Protein AF-A0A6P0KWS2-F1 (afdb_monomer_lite)

Radius of gyration: 16.64 Å; chains: 1; bounding box: 45×35×53 Å

Structure (mmCIF, N/CA/C/O backbone):
data_AF-A0A6P0KWS2-F1
#
_entry.id   AF-A0A6P0KWS2-F1
#
loop_
_atom_site.group_PDB
_atom_site.id
_atom_site.type_symbol
_atom_site.label_atom_id
_atom_site.label_alt_id
_atom_site.label_comp_id
_atom_site.label_asym_id
_atom_site.label_entity_id
_atom_site.label_seq_id
_atom_site.pdbx_PDB_ins_code
_atom_site.Cartn_x
_atom_site.Cartn_y
_atom_site.Cartn_z
_atom_site.occupancy
_atom_site.B_iso_or_equiv
_atom_site.auth_seq_id
_atom_site.auth_comp_id
_atom_site.auth_asym_id
_atom_site.auth_atom_id
_atom_site.pdbx_PDB_model_num
ATOM 1 N N . MET A 1 1 ? -9.318 22.043 -1.904 1.00 34.91 1 MET A N 1
ATOM 2 C CA . MET A 1 1 ? -9.159 20.589 -1.672 1.00 34.91 1 MET A CA 1
ATOM 3 C C . MET A 1 1 ? -9.591 19.873 -2.938 1.00 34.91 1 MET A C 1
ATOM 5 O O . MET A 1 1 ? -10.594 20.275 -3.508 1.00 34.91 1 MET A O 1
ATOM 9 N N . HIS A 1 2 ? -8.818 18.902 -3.428 1.00 30.36 2 HIS A N 1
ATOM 10 C CA . HIS A 1 2 ? -9.183 18.138 -4.626 1.00 30.36 2 HIS A CA 1
ATOM 11 C C . HIS A 1 2 ? -10.488 17.370 -4.354 1.00 30.36 2 HIS A C 1
ATOM 13 O O . HIS A 1 2 ? -10.554 16.644 -3.369 1.00 30.36 2 HIS A O 1
ATOM 19 N N . ASN A 1 3 ? -11.514 17.511 -5.197 1.00 35.69 3 ASN A N 1
ATOM 20 C CA . ASN A 1 3 ? -12.831 16.897 -4.958 1.00 35.69 3 ASN A CA 1
ATOM 21 C C . ASN A 1 3 ? -12.777 15.361 -4.807 1.00 35.69 3 ASN A C 1
ATOM 23 O O . ASN A 1 3 ? -13.544 14.807 -4.035 1.00 35.69 3 ASN A O 1
ATOM 27 N N . GLY A 1 4 ? -11.806 14.675 -5.425 1.00 39.69 4 GLY A N 1
ATOM 28 C CA . GLY A 1 4 ? -11.610 13.228 -5.232 1.00 39.69 4 GLY A CA 1
ATOM 29 C C . GLY A 1 4 ? -11.182 12.819 -3.811 1.00 39.69 4 GLY A C 1
ATOM 30 O O . GLY A 1 4 ? -11.443 11.696 -3.393 1.00 39.69 4 GLY A O 1
ATOM 31 N N . LEU A 1 5 ? -10.578 13.730 -3.033 1.00 40.62 5 LEU A N 1
ATOM 32 C CA . LEU A 1 5 ? -10.290 13.504 -1.610 1.00 40.62 5 LEU A CA 1
ATOM 33 C C . LEU A 1 5 ? -11.566 13.533 -0.755 1.00 40.62 5 LEU A C 1
ATOM 35 O O . LEU A 1 5 ? -11.596 12.868 0.272 1.00 40.62 5 LEU A O 1
ATOM 39 N N . GLN A 1 6 ? -12.621 14.253 -1.164 1.00 39.12 6 GLN A N 1
ATOM 40 C CA . GLN A 1 6 ? -13.900 14.260 -0.435 1.00 39.12 6 GLN A CA 1
ATOM 41 C C . GLN A 1 6 ? -14.610 12.905 -0.496 1.00 39.12 6 GLN A C 1
ATOM 43 O O . GLN A 1 6 ? -15.165 12.481 0.513 1.00 39.12 6 GLN A O 1
ATOM 48 N N . ASP A 1 7 ? -14.518 12.181 -1.611 1.00 45.09 7 ASP A N 1
ATOM 49 C CA . ASP A 1 7 ? -15.111 10.841 -1.718 1.00 45.09 7 ASP A CA 1
ATOM 50 C C . ASP A 1 7 ? -14.317 9.782 -0.939 1.00 45.09 7 ASP A C 1
ATOM 52 O O . ASP A 1 7 ? -14.891 8.850 -0.381 1.00 45.09 7 ASP A O 1
ATOM 56 N N . LEU A 1 8 ? -12.997 9.954 -0.810 1.00 49.47 8 LEU A N 1
ATOM 57 C CA . LEU A 1 8 ? -12.173 9.151 0.102 1.00 49.47 8 LEU A CA 1
ATOM 58 C C . LEU A 1 8 ? -12.482 9.451 1.575 1.00 49.47 8 LEU A C 1
ATOM 60 O O . LEU A 1 8 ? -12.365 8.567 2.416 1.00 49.47 8 LEU A O 1
ATOM 64 N N . LEU A 1 9 ? -12.928 10.666 1.904 1.00 46.84 9 LEU A N 1
ATOM 65 C CA . LEU A 1 9 ? -13.384 11.021 3.252 1.00 46.84 9 LEU A CA 1
ATOM 66 C C . LEU A 1 9 ? -14.742 10.378 3.613 1.00 46.84 9 LEU A C 1
ATOM 68 O O . LEU A 1 9 ? -15.078 10.310 4.795 1.00 46.84 9 LEU A O 1
ATOM 72 N N . LEU A 1 10 ? -15.483 9.819 2.642 1.00 50.25 10 LEU A N 1
ATOM 73 C CA . LEU A 1 10 ? -16.685 9.004 2.891 1.00 50.25 10 LEU A CA 1
ATOM 74 C C . LEU A 1 10 ? -16.363 7.592 3.403 1.00 50.25 10 LEU A C 1
ATOM 76 O O . LEU A 1 10 ? -17.272 6.837 3.729 1.00 50.25 10 LEU A O 1
ATOM 80 N N . ILE A 1 11 ? -15.092 7.210 3.535 1.00 52.12 11 ILE A N 1
ATOM 81 C CA . ILE A 1 11 ? -14.702 5.937 4.160 1.00 52.12 11 ILE A CA 1
ATOM 82 C C . ILE A 1 11 ? -15.228 5.795 5.589 1.00 52.12 11 ILE A C 1
ATOM 84 O O . ILE A 1 11 ? -15.646 4.700 5.953 1.00 52.12 11 ILE A O 1
ATOM 88 N N . ASN A 1 12 ? -15.315 6.892 6.349 1.00 46.56 12 ASN A N 1
ATOM 89 C CA . ASN A 1 12 ? -15.975 6.896 7.661 1.00 46.56 12 ASN A CA 1
ATOM 90 C C . ASN A 1 12 ? -17.475 6.546 7.569 1.00 46.56 12 ASN A C 1
ATOM 92 O O . ASN A 1 12 ? -18.056 6.028 8.515 1.00 46.56 12 ASN A O 1
ATOM 96 N N . PHE A 1 13 ? -18.108 6.811 6.422 1.00 47.06 13 PHE A N 1
ATOM 97 C CA . PHE A 1 13 ? -19.502 6.461 6.148 1.00 47.06 13 PHE A CA 1
ATOM 98 C C . PHE A 1 13 ? -19.656 4.966 5.814 1.00 47.06 13 PHE A C 1
ATOM 100 O O . PHE A 1 13 ? -20.622 4.330 6.226 1.00 47.06 13 PHE A O 1
ATOM 107 N N . TYR A 1 14 ? -18.680 4.377 5.112 1.00 50.16 14 TYR A N 1
ATOM 108 C CA . TYR A 1 14 ? -18.670 2.946 4.772 1.00 50.16 14 TYR A CA 1
ATOM 10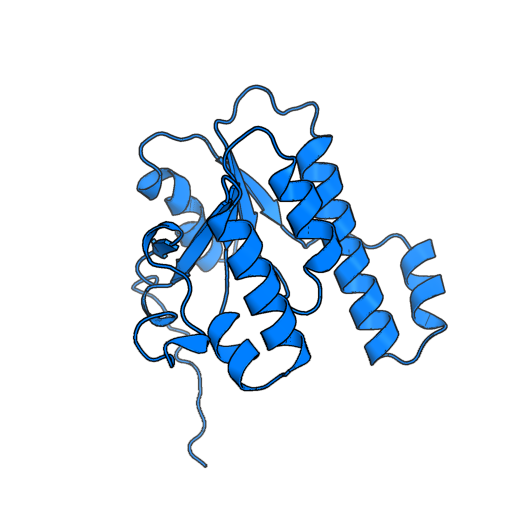9 C C . TYR A 1 14 ? -18.143 2.044 5.897 1.00 50.16 14 TYR A C 1
ATOM 111 O O . TYR A 1 14 ? -18.383 0.837 5.871 1.00 50.16 14 TYR A O 1
ATOM 119 N N . SER A 1 15 ? -17.426 2.601 6.875 1.00 51.88 15 SER A N 1
ATOM 120 C CA . SER A 1 15 ? -16.829 1.849 7.981 1.00 51.88 15 SER A CA 1
ATOM 121 C C . SER A 1 15 ? -17.786 1.568 9.144 1.00 51.88 15 SER A C 1
ATOM 123 O O . SER A 1 15 ? -17.364 0.900 10.079 1.00 51.88 15 SER A O 1
ATOM 125 N N . GLN A 1 16 ? -19.052 2.009 9.079 1.00 53.75 16 GLN A N 1
ATOM 126 C CA . GLN A 1 16 ? -20.063 1.799 10.130 1.00 53.75 16 GLN A CA 1
ATOM 127 C C . GLN A 1 16 ? -19.591 2.304 11.512 1.00 53.75 16 GLN A C 1
ATOM 129 O O . GLN A 1 16 ? -19.334 1.511 12.408 1.00 53.75 16 GLN A O 1
ATOM 134 N N . GLU A 1 17 ? -19.477 3.628 11.682 1.00 55.81 17 GLU A N 1
ATOM 135 C CA . GLU A 1 17 ? -19.144 4.303 12.961 1.00 55.81 17 GLU A CA 1
ATOM 136 C C . GLU A 1 17 ? -17.693 4.164 13.466 1.00 55.81 17 GLU A C 1
ATOM 138 O O . GLU A 1 17 ? -17.378 4.615 14.562 1.00 55.81 17 GLU A O 1
ATOM 143 N N . ILE A 1 18 ? -16.770 3.621 12.667 1.00 64.25 18 ILE A N 1
ATOM 144 C CA . ILE A 1 18 ? -15.343 3.563 13.025 1.00 64.25 18 ILE A CA 1
ATOM 145 C C . ILE A 1 18 ? -14.700 4.920 12.731 1.00 64.25 18 ILE A C 1
ATOM 147 O O . ILE A 1 18 ? -14.617 5.328 11.568 1.00 64.25 18 ILE A O 1
ATOM 151 N N . LYS A 1 19 ? -14.187 5.600 13.762 1.00 71.06 19 LYS A N 1
ATOM 152 C CA . LYS A 1 19 ? -13.439 6.850 13.596 1.00 71.06 19 LYS A CA 1
ATOM 153 C C . LYS A 1 19 ? -12.044 6.551 13.057 1.00 71.06 19 LYS A C 1
ATOM 155 O O . LYS A 1 19 ? -11.219 5.962 13.754 1.00 71.06 19 LYS A O 1
ATOM 160 N N . LEU A 1 20 ? -11.768 6.941 11.815 1.00 73.56 20 LEU A N 1
ATOM 161 C CA . LEU A 1 20 ? -10.485 6.651 11.176 1.00 73.56 20 LEU A CA 1
ATOM 162 C C . LEU A 1 20 ? -9.528 7.836 11.238 1.00 73.56 20 LEU A C 1
ATOM 164 O O . LEU A 1 20 ? -9.914 8.966 10.939 1.00 73.56 20 LEU A O 1
ATOM 168 N N . ASP A 1 21 ? -8.267 7.559 11.570 1.00 75.50 21 ASP A N 1
ATOM 169 C CA . ASP A 1 21 ? -7.180 8.508 11.329 1.00 75.50 21 ASP A CA 1
ATOM 170 C C . ASP A 1 21 ? -6.600 8.322 9.923 1.00 75.50 21 ASP A C 1
ATOM 172 O O . ASP A 1 21 ? -6.589 7.213 9.386 1.00 75.50 21 ASP A O 1
ATOM 176 N N . PHE A 1 22 ? -6.097 9.400 9.329 1.00 76.25 22 PHE A N 1
ATOM 177 C CA . PHE A 1 22 ? -5.626 9.426 7.951 1.00 76.25 22 PHE A CA 1
ATOM 178 C C . PHE A 1 22 ? -4.109 9.623 7.874 1.00 76.25 22 PHE A C 1
ATOM 180 O O . PHE A 1 22 ? -3.557 10.608 8.364 1.00 76.25 22 PHE A O 1
ATOM 187 N N . LEU A 1 23 ? -3.426 8.718 7.173 1.00 75.56 23 LEU A N 1
ATOM 188 C CA . LEU A 1 23 ? -2.022 8.869 6.804 1.00 75.56 23 LEU A CA 1
ATOM 189 C C . LEU A 1 23 ? -1.840 8.800 5.291 1.00 75.56 23 LEU A C 1
ATOM 191 O O . LEU A 1 23 ? -2.386 7.931 4.621 1.00 75.56 23 LEU A O 1
ATOM 195 N N . SER A 1 24 ? -0.998 9.689 4.771 1.00 77.88 24 SER A N 1
ATOM 196 C CA . SER A 1 24 ? -0.564 9.703 3.375 1.00 77.88 24 SER A CA 1
ATOM 197 C C . SER A 1 24 ? 0.960 9.642 3.292 1.00 77.88 24 SER A C 1
ATOM 199 O O . SER A 1 24 ? 1.674 10.074 4.206 1.00 77.88 24 SER A O 1
ATOM 201 N N . ILE A 1 25 ? 1.456 9.127 2.166 1.00 73.69 25 ILE A N 1
ATOM 202 C CA . ILE A 1 25 ? 2.878 9.083 1.819 1.00 73.69 25 ILE A CA 1
ATOM 203 C C . ILE A 1 25 ? 3.474 10.474 1.526 1.00 73.69 25 ILE A C 1
ATOM 205 O O . ILE A 1 25 ? 4.695 10.613 1.406 1.00 73.69 25 ILE A O 1
ATOM 209 N N . GLU A 1 26 ? 2.646 11.514 1.405 1.00 70.94 26 GLU A N 1
ATOM 210 C CA . GLU A 1 26 ? 3.064 12.896 1.143 1.00 70.94 26 GLU A CA 1
ATOM 211 C C . GLU A 1 26 ? 3.754 13.535 2.358 1.00 70.94 26 GLU A C 1
ATOM 213 O O . GLU A 1 26 ? 3.248 14.437 3.019 1.00 70.94 26 GLU A O 1
ATOM 218 N N . ILE A 1 27 ? 4.954 13.047 2.659 1.00 71.75 27 ILE A N 1
ATOM 219 C CA . ILE A 1 27 ? 5.829 13.581 3.694 1.00 71.75 27 ILE A CA 1
ATOM 220 C C . ILE A 1 27 ? 7.039 14.228 3.006 1.00 71.75 27 ILE 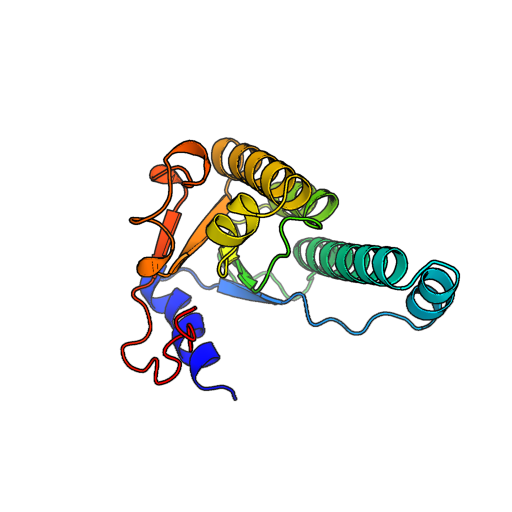A C 1
ATOM 222 O O . ILE A 1 27 ? 7.636 13.624 2.093 1.00 71.75 27 ILE A O 1
ATOM 226 N N . PRO A 1 28 ? 7.429 15.448 3.422 1.00 78.56 28 PRO A N 1
ATOM 227 C CA . PRO A 1 28 ? 8.677 16.055 2.992 1.00 78.56 28 PRO A CA 1
ATOM 228 C C . PRO A 1 28 ? 9.848 15.117 3.284 1.00 78.56 28 PRO A C 1
ATOM 230 O O . PRO A 1 28 ? 10.002 14.606 4.390 1.00 78.56 28 PRO A O 1
ATOM 233 N N . ILE A 1 29 ? 10.685 14.878 2.277 1.00 83.81 29 ILE A N 1
ATOM 234 C CA . ILE A 1 29 ? 11.899 14.083 2.463 1.00 83.81 29 ILE A CA 1
ATOM 235 C C . ILE A 1 29 ? 12.972 15.010 3.051 1.00 83.81 29 ILE A C 1
ATOM 2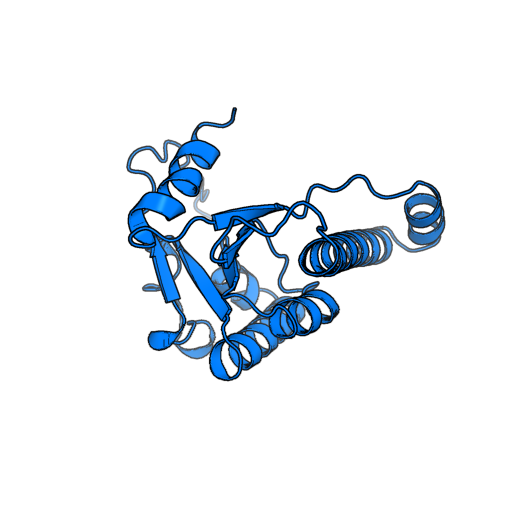37 O O . ILE A 1 29 ? 13.210 16.063 2.451 1.00 83.81 29 ILE A O 1
ATOM 241 N N . PRO A 1 30 ? 13.634 14.635 4.160 1.00 87.81 30 PRO A N 1
ATOM 242 C CA . PRO A 1 30 ? 14.767 15.379 4.700 1.00 87.81 30 PRO A CA 1
ATOM 243 C C . PRO A 1 30 ? 15.869 15.589 3.658 1.00 87.81 30 PRO A C 1
ATOM 245 O O . PRO A 1 30 ? 16.142 14.703 2.842 1.00 87.81 30 PRO A O 1
ATOM 248 N N . ASP A 1 31 ? 16.547 16.734 3.704 1.00 91.25 31 ASP A N 1
ATOM 249 C CA . ASP A 1 31 ? 17.578 17.059 2.713 1.00 91.25 31 ASP A CA 1
ATOM 250 C C . ASP A 1 31 ? 18.773 16.103 2.770 1.00 91.25 31 ASP A C 1
ATOM 252 O O . ASP A 1 31 ? 19.332 15.768 1.730 1.00 91.25 31 ASP A O 1
ATOM 256 N N . SER A 1 32 ? 19.091 15.547 3.943 1.00 91.38 32 SER A N 1
ATOM 257 C CA . SER A 1 32 ? 20.086 14.474 4.079 1.00 91.38 32 SER A CA 1
ATOM 258 C C . SER A 1 32 ? 19.748 13.249 3.218 1.00 91.38 32 SER A C 1
ATOM 260 O O . SER A 1 32 ? 20.610 12.738 2.502 1.00 91.38 32 SER A O 1
ATOM 262 N N . ILE A 1 33 ? 18.482 12.817 3.208 1.00 90.44 33 ILE A N 1
ATOM 263 C CA . ILE A 1 33 ? 18.010 11.697 2.382 1.00 90.44 33 ILE A CA 1
ATOM 264 C C . ILE A 1 33 ? 18.001 12.090 0.901 1.00 90.44 33 ILE A C 1
ATOM 266 O O . ILE A 1 33 ? 18.382 11.286 0.047 1.00 90.44 33 ILE A O 1
ATOM 270 N N . LYS A 1 34 ? 17.610 13.323 0.554 1.00 90.56 34 LYS A N 1
ATOM 271 C CA . LYS A 1 34 ? 17.691 13.795 -0.841 1.00 90.56 34 LYS A CA 1
ATOM 272 C C . LYS A 1 34 ? 19.133 13.774 -1.348 1.00 90.56 34 LYS A C 1
ATOM 274 O O . LYS A 1 34 ? 19.381 13.209 -2.409 1.00 90.56 34 LYS A O 1
ATOM 279 N N . ASN A 1 35 ? 20.067 14.313 -0.568 1.00 93.44 35 ASN A N 1
ATOM 280 C CA . ASN A 1 35 ? 21.485 14.372 -0.909 1.00 93.44 35 ASN A CA 1
ATOM 281 C C . ASN A 1 35 ? 22.068 12.968 -1.078 1.00 93.44 35 ASN A C 1
ATOM 283 O O . ASN A 1 35 ? 22.678 12.689 -2.105 1.00 93.44 35 ASN A O 1
ATOM 287 N N . PHE A 1 36 ? 21.788 12.059 -0.141 1.00 93.00 36 PHE A N 1
ATOM 288 C CA . PHE A 1 36 ? 22.202 10.660 -0.245 1.00 93.00 36 PHE A CA 1
ATOM 289 C C . PHE A 1 36 ? 21.630 9.972 -1.492 1.00 93.00 36 PHE A C 1
ATOM 291 O O . PHE A 1 36 ? 22.353 9.337 -2.252 1.00 93.00 36 PHE A O 1
ATOM 298 N N . THR A 1 37 ? 20.327 10.116 -1.748 1.00 92.38 37 THR A N 1
ATOM 299 C CA . THR A 1 37 ? 19.675 9.447 -2.888 1.00 92.38 37 THR A CA 1
ATOM 300 C C . THR A 1 37 ? 20.098 10.002 -4.247 1.00 92.38 37 THR A C 1
ATOM 302 O O . THR A 1 37 ? 19.999 9.286 -5.242 1.00 92.38 37 THR A O 1
ATOM 305 N N . ASN A 1 38 ? 20.598 11.238 -4.301 1.00 92.88 38 ASN A N 1
ATOM 306 C CA . ASN A 1 38 ? 21.165 11.839 -5.508 1.00 92.88 38 ASN A CA 1
ATOM 307 C C . ASN A 1 38 ? 22.559 11.294 -5.866 1.00 92.88 38 ASN A C 1
ATOM 309 O O . ASN A 1 38 ? 23.008 11.515 -6.986 1.00 92.88 38 ASN A O 1
ATOM 313 N N . LEU A 1 39 ? 23.214 10.544 -4.969 1.00 95.19 39 LEU A N 1
ATOM 314 C CA . LEU A 1 39 ? 24.466 9.833 -5.270 1.00 95.19 39 LEU A CA 1
ATOM 315 C C . LEU A 1 39 ? 24.256 8.625 -6.201 1.00 95.19 39 LEU A C 1
ATOM 317 O O . LEU A 1 39 ? 25.218 8.056 -6.708 1.00 95.19 39 LEU A O 1
ATOM 321 N N . PHE A 1 40 ? 23.003 8.222 -6.424 1.00 93.50 40 PHE A N 1
ATOM 322 C CA . PHE A 1 40 ? 22.634 7.068 -7.237 1.00 93.50 40 PHE A CA 1
ATOM 323 C C . PHE A 1 40 ? 21.948 7.496 -8.543 1.00 93.50 40 PHE A C 1
ATOM 325 O O . PHE A 1 40 ? 21.356 8.577 -8.612 1.00 93.50 40 PHE A O 1
ATOM 332 N N . PRO A 1 41 ? 21.915 6.622 -9.570 1.00 95.25 41 PRO A N 1
ATOM 333 C CA . PRO A 1 41 ? 21.094 6.836 -10.757 1.00 95.25 41 PRO A CA 1
ATOM 334 C C . PRO A 1 41 ? 19.644 7.181 -10.403 1.00 95.25 41 PRO A C 1
ATOM 336 O O . PRO A 1 41 ? 19.061 6.582 -9.497 1.00 95.25 41 PRO A O 1
ATOM 339 N N . TYR A 1 42 ? 19.029 8.088 -11.171 1.00 88.50 42 TYR A N 1
ATOM 340 C CA . TYR A 1 42 ? 17.710 8.662 -10.867 1.00 88.50 42 TYR A CA 1
ATOM 341 C C . TYR A 1 42 ? 16.650 7.628 -10.456 1.00 88.50 42 TYR A C 1
ATOM 343 O O . TYR A 1 42 ? 15.930 7.835 -9.483 1.00 88.50 42 TYR A O 1
ATOM 351 N N . ARG A 1 43 ? 16.561 6.496 -11.171 1.00 87.81 43 ARG A N 1
ATOM 352 C CA . ARG A 1 43 ? 15.578 5.436 -10.883 1.00 87.81 43 ARG A CA 1
ATOM 353 C C . ARG A 1 43 ? 15.780 4.814 -9.499 1.00 87.81 43 ARG A C 1
ATOM 355 O O . ARG A 1 43 ? 14.802 4.584 -8.793 1.00 87.81 43 ARG A O 1
ATOM 362 N N . ILE A 1 44 ? 17.033 4.576 -9.117 1.00 88.12 44 ILE A N 1
ATOM 363 C CA . ILE A 1 44 ? 17.408 4.017 -7.814 1.00 88.12 44 ILE A CA 1
ATOM 364 C C . ILE A 1 44 ? 17.156 5.062 -6.728 1.00 88.12 44 ILE A C 1
ATOM 366 O O . ILE A 1 44 ? 16.466 4.774 -5.753 1.00 88.12 44 ILE A O 1
ATOM 370 N N . GLY A 1 45 ? 17.608 6.302 -6.938 1.00 91.38 45 GLY A N 1
ATOM 371 C CA . GLY A 1 45 ? 17.361 7.403 -6.007 1.00 91.38 45 GLY A CA 1
ATOM 372 C C . GLY A 1 45 ? 15.867 7.648 -5.766 1.00 91.38 45 GLY A C 1
ATOM 373 O O . GLY A 1 45 ? 15.434 7.816 -4.629 1.00 91.38 45 GLY A O 1
ATOM 374 N N . LEU A 1 46 ? 15.043 7.594 -6.817 1.00 89.56 46 LEU A N 1
ATOM 375 C CA . LEU A 1 46 ? 13.587 7.700 -6.710 1.00 89.56 46 LEU A CA 1
ATOM 376 C C . LEU A 1 46 ? 12.973 6.537 -5.918 1.00 89.56 46 LEU A C 1
ATOM 378 O O . LEU A 1 46 ? 12.071 6.770 -5.115 1.00 89.56 46 LEU A O 1
ATOM 382 N N . HIS A 1 47 ? 13.446 5.307 -6.132 1.00 88.88 47 HIS A N 1
ATOM 383 C CA . HIS A 1 47 ? 12.990 4.139 -5.380 1.00 88.88 47 HIS A CA 1
ATOM 384 C C . HIS A 1 47 ? 13.293 4.293 -3.888 1.00 88.88 47 HIS A C 1
ATOM 386 O O . HIS A 1 47 ? 12.392 4.169 -3.066 1.00 88.88 47 HIS A O 1
ATOM 392 N N . LEU A 1 48 ? 14.531 4.654 -3.542 1.00 89.38 48 LEU A N 1
ATOM 393 C CA . LEU A 1 48 ? 14.948 4.887 -2.159 1.00 89.38 48 LEU A CA 1
ATOM 394 C C . LEU A 1 48 ? 14.130 6.000 -1.498 1.00 89.38 48 LEU A C 1
ATOM 396 O O . LEU A 1 48 ? 13.641 5.828 -0.390 1.00 89.38 48 LEU A O 1
ATOM 400 N N . ARG A 1 49 ? 13.890 7.111 -2.203 1.00 89.88 49 ARG A N 1
ATOM 401 C CA . ARG A 1 49 ? 13.033 8.198 -1.707 1.00 89.88 49 ARG A CA 1
ATOM 402 C C . ARG A 1 49 ? 11.604 7.741 -1.405 1.00 89.88 49 ARG A C 1
ATOM 404 O O . ARG A 1 49 ? 11.022 8.183 -0.416 1.00 89.88 49 ARG A O 1
ATOM 411 N N . ARG A 1 50 ? 11.031 6.871 -2.243 1.00 88.88 50 ARG A N 1
ATOM 412 C CA . ARG A 1 50 ? 9.690 6.298 -2.028 1.00 88.88 50 ARG A CA 1
ATOM 413 C C . ARG A 1 50 ? 9.665 5.342 -0.836 1.00 88.88 50 ARG A C 1
ATOM 415 O O . ARG A 1 50 ? 8.764 5.467 -0.013 1.00 88.88 50 ARG A O 1
ATOM 422 N N . GLU A 1 51 ? 10.668 4.474 -0.696 1.00 88.69 51 GLU A N 1
ATOM 423 C CA . GLU A 1 51 ? 10.848 3.640 0.506 1.00 88.69 51 GLU A CA 1
ATOM 424 C C . GLU A 1 51 ? 10.940 4.483 1.773 1.00 88.69 51 GLU A C 1
ATOM 426 O O . GLU A 1 51 ? 10.251 4.209 2.749 1.00 88.69 51 GLU A O 1
ATOM 431 N N . SER A 1 52 ? 11.757 5.541 1.766 1.00 88.69 52 SER A N 1
ATOM 432 C CA . SER A 1 52 ? 11.928 6.401 2.938 1.00 88.69 52 SER A CA 1
ATOM 433 C C . SER A 1 52 ? 10.616 7.055 3.366 1.00 88.69 52 SER A C 1
ATOM 435 O O . SER A 1 52 ? 10.344 7.145 4.560 1.00 88.69 52 SER A O 1
ATOM 437 N N . ARG A 1 53 ? 9.774 7.479 2.414 1.00 89.00 53 ARG A N 1
ATOM 438 C CA . ARG A 1 53 ? 8.447 8.022 2.736 1.00 89.00 53 ARG A CA 1
ATOM 439 C C . ARG A 1 53 ? 7.513 6.964 3.312 1.00 89.00 53 ARG A C 1
ATOM 441 O O . ARG A 1 53 ? 6.835 7.236 4.295 1.00 89.00 53 ARG A O 1
ATOM 448 N N . HIS A 1 54 ? 7.500 5.762 2.741 1.00 89.31 54 HIS A N 1
ATOM 449 C CA . HIS A 1 54 ? 6.738 4.644 3.292 1.00 89.31 54 HIS A CA 1
ATOM 450 C C . HIS A 1 54 ? 7.201 4.267 4.702 1.00 89.31 54 HIS A C 1
ATOM 452 O O . HIS A 1 54 ? 6.368 4.041 5.574 1.00 89.31 54 HIS A O 1
ATOM 458 N N . LEU A 1 55 ? 8.511 4.249 4.951 1.00 88.56 55 LEU A N 1
ATOM 459 C CA . LEU A 1 55 ? 9.065 4.013 6.279 1.00 88.56 55 LEU A CA 1
ATOM 460 C C . LEU A 1 55 ? 8.616 5.100 7.260 1.00 88.56 55 LEU A C 1
ATOM 462 O O . LEU A 1 55 ? 8.113 4.782 8.331 1.00 88.56 55 LEU A O 1
ATOM 466 N N . ALA A 1 56 ? 8.743 6.375 6.883 1.00 87.06 56 ALA A N 1
ATOM 467 C CA . ALA A 1 56 ? 8.302 7.494 7.712 1.00 87.06 56 ALA A CA 1
ATOM 468 C C . ALA A 1 56 ? 6.797 7.421 8.017 1.00 87.06 56 ALA A C 1
ATOM 470 O O . ALA A 1 56 ? 6.384 7.641 9.153 1.00 87.06 56 ALA A O 1
ATOM 471 N N . MET A 1 57 ? 5.980 7.058 7.027 1.00 86.62 57 MET A N 1
ATOM 472 C CA . MET A 1 57 ? 4.549 6.818 7.205 1.00 86.62 57 MET A CA 1
ATOM 473 C C . MET A 1 57 ? 4.282 5.658 8.173 1.00 86.62 57 MET A C 1
ATOM 475 O O . MET A 1 57 ? 3.458 5.797 9.073 1.00 86.62 57 MET A O 1
ATOM 479 N N . GLY A 1 58 ? 5.005 4.543 8.042 1.00 86.31 58 GLY A N 1
ATOM 480 C CA . GLY A 1 58 ? 4.913 3.407 8.959 1.00 86.31 58 GLY A CA 1
ATOM 481 C C . GLY A 1 58 ? 5.327 3.765 10.388 1.00 86.31 58 GLY A C 1
ATOM 482 O O . GLY A 1 58 ? 4.628 3.410 11.328 1.00 86.31 58 GLY A O 1
ATOM 483 N N . ILE A 1 59 ? 6.397 4.538 10.579 1.00 86.44 59 ILE A N 1
ATOM 484 C CA . ILE A 1 59 ? 6.814 5.007 11.910 1.00 86.44 59 ILE A CA 1
ATOM 485 C C . ILE A 1 59 ? 5.742 5.920 12.508 1.00 86.44 59 ILE A C 1
ATOM 487 O O . ILE A 1 59 ? 5.301 5.680 13.626 1.00 86.44 59 ILE A O 1
ATOM 491 N N . ARG A 1 60 ? 5.237 6.897 11.743 1.00 82.19 60 ARG A N 1
ATOM 492 C CA . ARG A 1 60 ? 4.127 7.762 12.181 1.00 82.19 60 ARG A CA 1
ATOM 493 C C . ARG A 1 60 ? 2.859 6.978 12.501 1.00 82.19 60 ARG A C 1
ATOM 495 O O . ARG A 1 60 ? 2.088 7.401 13.356 1.00 82.19 60 ARG A O 1
ATOM 502 N N . SER A 1 61 ? 2.631 5.842 11.838 1.00 80.19 61 SER A N 1
ATOM 503 C CA . SER A 1 61 ? 1.529 4.948 12.196 1.00 80.19 61 SER A CA 1
ATOM 504 C C . SER A 1 61 ? 1.655 4.442 13.640 1.00 80.19 61 SER A C 1
ATOM 506 O O . SER A 1 61 ? 0.644 4.305 14.312 1.00 80.19 61 SER A O 1
ATOM 508 N N . LEU A 1 62 ? 2.879 4.258 14.142 1.00 81.19 62 LEU A N 1
ATOM 509 C CA . LEU A 1 62 ? 3.167 3.716 15.471 1.00 81.19 62 LEU A CA 1
ATOM 510 C C . LEU A 1 62 ? 3.378 4.786 16.554 1.00 81.19 62 LEU A C 1
ATOM 512 O O . LEU A 1 62 ? 3.079 4.524 17.714 1.00 81.19 62 LEU A O 1
ATOM 516 N N . THR A 1 63 ? 3.920 5.956 16.201 1.00 75.00 63 THR A N 1
ATOM 517 C CA . THR A 1 63 ? 4.412 6.970 17.161 1.00 75.00 63 THR A CA 1
ATOM 518 C C . THR A 1 63 ? 3.500 8.173 17.338 1.00 75.00 63 THR A C 1
ATOM 520 O O . THR A 1 63 ? 3.872 9.138 17.994 1.00 75.00 63 THR A O 1
ATOM 523 N N . SER A 1 64 ? 2.344 8.197 16.696 1.00 60.75 64 SER A N 1
ATOM 524 C CA . SER A 1 64 ? 1.373 9.260 16.915 1.00 60.75 64 SER A CA 1
ATOM 525 C C . SER A 1 64 ? 0.903 9.230 18.375 1.00 60.75 64 SER A C 1
ATOM 527 O O . SER A 1 64 ? 0.107 8.377 18.768 1.00 60.75 64 SER A O 1
ATOM 529 N N . GLU A 1 65 ? 1.420 10.129 19.194 1.00 49.78 65 GLU A N 1
ATOM 530 C CA . GLU A 1 65 ? 1.026 10.260 20.598 1.00 49.78 65 GLU A CA 1
ATOM 531 C C . GLU A 1 65 ? -0.315 11.007 20.744 1.00 49.78 65 GLU A C 1
ATOM 533 O O . GLU A 1 65 ? -1.005 10.847 21.744 1.00 49.78 65 GLU A O 1
ATOM 538 N N . GLU A 1 66 ? -0.782 11.704 19.699 1.00 51.22 66 GLU A N 1
ATOM 539 C CA . GLU A 1 66 ? -2.078 12.418 19.640 1.00 51.22 66 GLU A CA 1
ATOM 540 C C . GLU A 1 66 ? -3.310 11.490 19.517 1.00 51.22 66 GLU A C 1
ATOM 542 O O . GLU A 1 66 ? -4.426 11.914 19.229 1.00 51.22 66 GLU A O 1
ATOM 547 N N . ARG A 1 67 ? -3.118 10.183 19.686 1.00 52.84 67 ARG A N 1
ATOM 548 C CA . ARG A 1 67 ? -3.863 9.160 18.948 1.00 52.84 67 ARG A CA 1
ATOM 549 C C . ARG A 1 67 ? -4.569 8.159 19.883 1.00 52.84 67 ARG A C 1
ATOM 551 O O . ARG A 1 67 ? -4.552 6.939 19.704 1.00 52.84 67 ARG A O 1
ATOM 558 N N . GLN A 1 68 ? -5.243 8.683 20.905 1.00 56.69 68 GLN A N 1
ATOM 559 C CA . GLN A 1 68 ? -6.135 7.867 21.742 1.00 56.69 68 GLN A CA 1
ATOM 560 C C . GLN A 1 68 ? -7.557 7.738 21.172 1.00 56.69 68 GLN A C 1
ATOM 562 O O . GLN A 1 68 ? -8.205 6.731 21.424 1.00 56.69 68 GLN A O 1
ATOM 567 N N . ASP A 1 69 ? -8.001 8.667 20.324 1.00 68.62 69 ASP A N 1
ATOM 568 C CA . ASP A 1 69 ? -9.425 8.853 20.001 1.00 68.62 69 ASP A CA 1
ATOM 569 C C . ASP A 1 69 ? -9.807 8.442 18.561 1.00 68.62 69 ASP A C 1
ATOM 571 O O . ASP A 1 69 ? -10.529 9.144 17.864 1.00 68.62 69 ASP A O 1
ATOM 575 N N . TYR A 1 70 ? -9.261 7.338 18.054 1.00 74.12 70 TYR A N 1
ATOM 576 C CA . TYR A 1 70 ? -9.629 6.792 16.738 1.00 74.12 70 TYR A CA 1
ATOM 577 C C . TYR A 1 70 ? -9.636 5.264 16.790 1.00 74.12 70 TYR A C 1
ATOM 579 O O . TYR A 1 70 ? -8.815 4.661 17.481 1.00 74.12 70 TYR A O 1
ATOM 587 N N . ASP A 1 71 ? -10.519 4.625 16.042 1.00 75.50 71 ASP A N 1
ATOM 588 C CA . ASP A 1 71 ? -10.754 3.181 16.089 1.00 75.50 71 ASP A CA 1
ATOM 589 C C . ASP A 1 71 ? -9.892 2.414 15.082 1.00 75.50 71 ASP A C 1
ATOM 591 O O . ASP A 1 71 ? -9.622 1.227 15.263 1.00 75.50 71 ASP A O 1
ATOM 595 N N . GLY A 1 72 ? -9.365 3.092 14.058 1.00 77.88 72 GLY A N 1
ATOM 596 C CA . GLY A 1 72 ? -8.348 2.509 13.191 1.00 77.88 72 GLY A CA 1
ATOM 597 C C . GLY A 1 72 ? -7.787 3.436 12.118 1.00 77.88 72 GLY A C 1
ATOM 598 O O . GLY A 1 72 ? -8.074 4.626 12.069 1.00 77.88 72 GLY A O 1
ATOM 599 N N . LEU A 1 73 ? -6.886 2.907 11.301 1.00 83.19 73 LEU A N 1
ATOM 600 C CA . LEU A 1 73 ? -6.005 3.720 10.471 1.00 83.19 73 LEU A CA 1
ATOM 601 C C . LEU A 1 73 ? -6.333 3.562 8.992 1.00 83.19 73 LEU A C 1
ATOM 603 O O . LEU A 1 73 ? -6.318 2.451 8.473 1.00 83.19 73 LEU A O 1
ATOM 607 N N . PHE A 1 74 ? -6.538 4.667 8.290 1.00 83.31 74 PHE A N 1
ATOM 608 C CA . PHE A 1 74 ? -6.629 4.692 6.841 1.00 83.31 74 PHE A CA 1
ATOM 609 C C . PHE A 1 74 ? -5.327 5.205 6.225 1.00 83.31 74 PHE A C 1
ATOM 611 O O . PHE A 1 74 ? -4.813 6.262 6.590 1.00 83.31 74 PHE A O 1
ATOM 618 N N . ILE A 1 75 ? -4.798 4.449 5.269 1.00 84.31 75 ILE A N 1
ATOM 619 C CA . ILE A 1 75 ? -3.566 4.762 4.556 1.00 84.31 75 ILE A CA 1
ATOM 620 C C . ILE A 1 75 ? -3.888 5.023 3.106 1.00 84.31 75 ILE A C 1
ATOM 622 O O . ILE A 1 75 ? -4.366 4.144 2.387 1.00 84.31 75 ILE A O 1
ATOM 626 N N . PHE A 1 76 ? -3.566 6.233 2.681 1.00 77.88 76 PHE A N 1
ATOM 627 C CA . PHE A 1 76 ? -3.732 6.672 1.320 1.00 77.88 76 PHE A CA 1
ATOM 628 C C . PHE A 1 76 ? -2.419 6.570 0.551 1.00 77.88 76 PHE A C 1
ATOM 630 O O . PHE A 1 76 ? -1.374 7.001 1.033 1.00 77.88 76 PHE A O 1
ATOM 637 N N . GLU A 1 77 ? -2.519 6.008 -0.654 1.00 74.19 77 GLU A N 1
ATOM 638 C CA . GLU A 1 77 ? -1.429 5.809 -1.608 1.00 74.19 77 GLU A CA 1
ATOM 639 C C . GLU A 1 77 ? -0.263 4.950 -1.107 1.00 74.19 77 GLU A C 1
ATOM 641 O O . GLU A 1 77 ? 0.617 5.382 -0.363 1.00 74.19 77 GLU A O 1
ATOM 646 N N . ILE A 1 78 ? -0.191 3.725 -1.634 1.00 84.88 78 ILE A N 1
ATOM 647 C CA . ILE A 1 78 ? 0.991 2.877 -1.493 1.00 84.88 78 ILE A CA 1
ATOM 648 C C . ILE A 1 78 ? 1.535 2.435 -2.846 1.00 84.88 78 ILE A C 1
ATOM 650 O O . ILE A 1 78 ? 0.808 1.987 -3.733 1.00 84.88 78 ILE A O 1
ATOM 654 N N . TYR A 1 79 ? 2.853 2.488 -2.990 1.00 87.19 79 TYR A N 1
ATOM 655 C CA . TYR A 1 79 ? 3.544 1.965 -4.164 1.00 87.19 79 TYR A CA 1
ATOM 656 C C . TYR A 1 79 ? 3.949 0.512 -3.938 1.00 87.19 79 TYR A C 1
ATOM 658 O O . TYR A 1 79 ? 4.863 0.279 -3.159 1.00 87.19 79 TYR A O 1
ATOM 666 N N . LEU A 1 80 ? 3.345 -0.456 -4.643 1.00 88.12 80 LEU A N 1
ATOM 667 C CA . LEU A 1 80 ? 3.625 -1.894 -4.449 1.00 88.12 80 LEU A CA 1
ATOM 668 C C . LEU A 1 80 ? 5.111 -2.248 -4.457 1.00 88.12 80 LEU A C 1
ATOM 670 O O . LEU A 1 80 ? 5.562 -3.028 -3.627 1.00 88.12 80 LEU A O 1
ATOM 674 N N . GLN A 1 81 ? 5.875 -1.655 -5.373 1.00 88.06 81 GLN A N 1
ATOM 675 C CA . GLN A 1 81 ? 7.312 -1.895 -5.451 1.00 88.06 81 GLN A CA 1
ATOM 676 C C . GLN A 1 81 ? 8.096 -1.359 -4.245 1.00 88.06 81 GLN A C 1
ATOM 678 O O . GLN A 1 81 ? 9.295 -1.586 -4.193 1.00 88.06 81 GLN A O 1
ATOM 683 N N . ASN A 1 82 ? 7.443 -0.639 -3.324 1.00 89.38 82 ASN A N 1
ATOM 684 C CA . ASN A 1 82 ? 8.063 -0.004 -2.174 1.00 89.38 82 ASN A CA 1
ATOM 685 C C . ASN A 1 82 ? 7.469 -0.355 -0.801 1.00 89.38 82 ASN A C 1
ATOM 687 O O . ASN A 1 82 ? 7.732 0.326 0.183 1.00 89.38 82 ASN A O 1
ATOM 691 N N . ILE A 1 83 ? 6.604 -1.360 -0.697 1.00 88.50 83 ILE A N 1
ATOM 692 C CA . ILE A 1 83 ? 5.834 -1.595 0.541 1.00 88.50 83 ILE A CA 1
ATOM 693 C C . ILE A 1 83 ? 6.563 -2.442 1.594 1.00 88.50 83 ILE A C 1
ATOM 695 O O . ILE A 1 83 ? 5.964 -2.804 2.607 1.00 88.50 83 ILE A O 1
ATOM 699 N N . TYR A 1 84 ? 7.825 -2.805 1.353 1.00 85.56 84 TYR A N 1
ATOM 700 C CA . TYR A 1 84 ? 8.498 -3.892 2.069 1.00 85.56 84 TYR A CA 1
ATOM 701 C C . TYR A 1 84 ? 8.644 -3.634 3.567 1.00 85.56 84 TYR A C 1
ATOM 703 O O . TYR A 1 84 ? 8.364 -4.528 4.364 1.00 85.56 84 TYR A O 1
ATOM 711 N N . LEU A 1 85 ? 9.033 -2.411 3.935 1.00 86.94 85 LEU A N 1
ATOM 712 C CA . LEU A 1 85 ? 9.156 -1.987 5.333 1.00 86.94 85 LEU A CA 1
ATOM 713 C C . LEU A 1 85 ? 7.835 -1.472 5.904 1.00 86.94 85 LEU A C 1
ATOM 715 O O . LEU A 1 85 ? 7.605 -1.568 7.104 1.00 86.94 85 LEU A O 1
ATOM 719 N N . LEU A 1 86 ? 6.952 -0.959 5.046 1.00 90.69 86 LEU A N 1
ATOM 720 C CA . LEU A 1 86 ? 5.663 -0.433 5.469 1.00 90.69 86 LEU A CA 1
ATOM 721 C C . LEU A 1 86 ? 4.776 -1.534 6.053 1.00 90.69 86 LEU A C 1
ATOM 723 O O . LEU A 1 86 ? 4.292 -1.392 7.168 1.00 90.69 86 LEU A O 1
ATOM 727 N N . LEU A 1 87 ? 4.567 -2.632 5.323 1.00 92.44 87 LEU A N 1
ATOM 728 C CA . LEU A 1 87 ? 3.608 -3.660 5.735 1.00 92.44 87 LEU A CA 1
ATOM 729 C C . LEU A 1 87 ? 3.908 -4.297 7.101 1.00 92.44 87 LEU A C 1
ATOM 731 O O . LEU A 1 87 ? 2.965 -4.417 7.879 1.00 92.44 87 LEU A O 1
ATOM 735 N N . PRO A 1 88 ? 5.163 -4.643 7.452 1.00 92.00 88 PRO A N 1
ATOM 736 C CA . PRO A 1 88 ? 5.503 -5.071 8.808 1.00 92.00 88 PRO A CA 1
ATOM 737 C C . PRO A 1 88 ? 5.126 -4.050 9.886 1.00 92.00 88 PRO A C 1
ATOM 739 O O . PRO A 1 88 ? 4.578 -4.430 10.916 1.00 92.00 88 PRO A O 1
ATOM 742 N N . LEU A 1 89 ? 5.371 -2.757 9.645 1.00 90.50 89 LEU A N 1
ATOM 743 C CA . LEU A 1 89 ? 5.034 -1.698 10.602 1.00 90.50 89 LEU A CA 1
ATOM 744 C C . LEU A 1 89 ? 3.519 -1.559 10.766 1.00 90.50 89 LEU A C 1
ATOM 746 O O . LEU A 1 89 ? 3.029 -1.439 11.884 1.00 90.50 89 LEU A O 1
ATOM 750 N N . LEU A 1 90 ? 2.771 -1.651 9.667 1.00 89.00 90 LEU A N 1
ATOM 751 C CA . LEU A 1 90 ? 1.309 -1.626 9.702 1.00 89.00 90 LEU A CA 1
ATOM 752 C C . LEU A 1 90 ? 0.713 -2.876 10.340 1.00 89.00 90 LEU A C 1
ATOM 754 O O . LEU A 1 90 ? -0.295 -2.791 11.025 1.00 89.00 90 LEU A O 1
ATOM 758 N N . ALA A 1 91 ? 1.327 -4.036 10.143 1.00 88.44 91 ALA A N 1
ATOM 759 C CA . ALA A 1 91 ? 0.920 -5.272 10.798 1.00 88.44 91 ALA A CA 1
ATOM 760 C C . ALA A 1 91 ? 1.157 -5.242 12.311 1.00 88.44 91 ALA A C 1
ATOM 762 O O . ALA A 1 91 ? 0.408 -5.861 13.062 1.00 88.44 91 ALA A O 1
ATOM 763 N N . TRP A 1 92 ? 2.190 -4.518 12.751 1.00 86.50 92 TRP A N 1
ATOM 764 C CA . TRP A 1 92 ? 2.463 -4.263 14.164 1.00 86.50 92 TRP A CA 1
ATOM 765 C C . TRP A 1 92 ? 1.524 -3.207 14.770 1.00 86.50 92 TRP A C 1
ATOM 767 O O . TRP A 1 92 ? 1.463 -3.036 15.991 1.00 86.50 92 TRP A O 1
ATOM 777 N N . HIS A 1 93 ? 0.771 -2.489 13.936 1.00 82.19 93 HIS A N 1
ATOM 778 C CA . HIS A 1 93 ? -0.228 -1.545 14.404 1.00 82.19 93 HIS A CA 1
ATOM 779 C C . HIS A 1 93 ? -1.354 -2.292 15.131 1.00 82.19 93 HIS A C 1
ATOM 781 O O . HIS A 1 93 ? -1.927 -3.254 14.624 1.00 82.19 93 HIS A O 1
ATOM 787 N N . ARG A 1 94 ? -1.684 -1.849 16.348 1.00 78.38 94 ARG A N 1
ATOM 788 C CA . ARG A 1 94 ? -2.643 -2.554 17.220 1.00 78.38 94 ARG A CA 1
ATOM 789 C C . ARG A 1 94 ? -4.098 -2.422 16.770 1.00 78.38 94 ARG A C 1
ATOM 791 O O . ARG A 1 94 ? -4.924 -3.248 17.144 1.00 78.38 94 ARG A O 1
ATOM 798 N N . LYS A 1 95 ? -4.416 -1.374 16.009 1.00 83.25 95 LYS A N 1
ATOM 799 C CA . LYS A 1 95 ? -5.769 -1.103 15.503 1.00 83.25 95 LYS A CA 1
ATOM 800 C C . LYS A 1 95 ? -5.888 -1.541 14.038 1.00 83.25 95 LYS A C 1
ATOM 802 O O . LYS A 1 95 ? -4.865 -1.537 13.347 1.00 83.25 95 LYS A O 1
ATOM 807 N N . PRO A 1 96 ? -7.097 -1.874 13.551 1.00 85.94 96 PRO A N 1
ATOM 808 C CA . PRO A 1 96 ? -7.310 -2.233 12.153 1.00 85.94 96 PRO A CA 1
ATOM 809 C C . PRO A 1 96 ? -6.766 -1.162 11.198 1.00 85.94 96 PRO A C 1
ATOM 811 O O . PRO A 1 96 ? -6.856 0.036 11.484 1.00 85.94 96 PRO A O 1
ATOM 814 N N . VAL A 1 97 ? -6.202 -1.596 10.069 1.00 87.50 97 VAL A N 1
ATOM 815 C CA . VAL A 1 97 ? -5.652 -0.695 9.046 1.00 87.50 97 VAL A CA 1
ATOM 816 C C . VAL A 1 97 ? -6.315 -0.952 7.697 1.00 87.50 97 VAL A C 1
ATOM 818 O O . VAL A 1 97 ? -6.370 -2.087 7.223 1.00 87.50 97 VAL A O 1
ATOM 821 N N . TRP A 1 98 ? -6.756 0.116 7.048 1.00 87.50 98 TRP A N 1
ATOM 822 C CA . TRP A 1 98 ? -7.302 0.134 5.699 1.00 87.50 98 TRP A CA 1
ATOM 823 C C . TRP A 1 98 ? -6.294 0.774 4.755 1.00 87.50 98 TRP A C 1
ATOM 825 O O . TRP A 1 98 ? -5.896 1.918 4.936 1.00 87.50 98 TRP A O 1
ATOM 835 N N . ILE A 1 99 ? -5.872 0.031 3.739 1.00 88.94 99 ILE A N 1
ATOM 836 C CA . ILE A 1 99 ? -4.858 0.455 2.779 1.00 88.94 99 ILE A CA 1
ATOM 837 C C . ILE A 1 99 ? -5.543 0.734 1.448 1.00 88.94 99 ILE A C 1
ATOM 839 O O . ILE A 1 99 ? -6.012 -0.194 0.788 1.00 88.94 99 ILE A O 1
ATOM 843 N N . CYS A 1 100 ? -5.574 1.996 1.035 1.00 85.38 100 CYS A N 1
ATOM 844 C CA . CYS A 1 100 ? -6.078 2.398 -0.268 1.00 85.38 100 CYS A CA 1
ATOM 845 C C . CYS A 1 100 ? -5.110 1.980 -1.368 1.00 85.38 100 CYS A C 1
ATOM 847 O O . CYS A 1 100 ? -3.944 2.387 -1.395 1.00 85.38 100 CYS A O 1
ATOM 849 N N . LEU A 1 101 ? -5.608 1.191 -2.309 1.00 83.94 101 LEU A N 1
ATOM 850 C CA . LEU A 1 101 ? -4.871 0.786 -3.491 1.00 83.94 101 LEU A CA 1
ATOM 851 C C . LEU A 1 101 ? -5.472 1.493 -4.697 1.00 83.94 101 LEU A C 1
ATOM 853 O O . LEU A 1 101 ? -6.677 1.433 -4.910 1.00 83.94 101 LEU A O 1
ATOM 857 N N . HIS A 1 102 ? -4.624 2.137 -5.493 1.00 76.12 102 HIS A N 1
ATOM 858 C CA . HIS A 1 102 ? -5.044 2.843 -6.699 1.00 76.12 102 HIS A CA 1
ATOM 859 C C . HIS A 1 102 ? -4.308 2.242 -7.897 1.00 76.12 102 HIS A C 1
ATOM 861 O O . HIS A 1 102 ? -3.097 2.416 -8.031 1.00 76.12 102 HIS A O 1
ATOM 867 N N . TRP A 1 103 ? -5.013 1.471 -8.734 1.00 75.81 103 TRP A N 1
ATOM 868 C CA . TRP A 1 103 ? -4.455 0.745 -9.893 1.00 75.81 103 TRP A CA 1
ATOM 869 C C . TRP A 1 103 ? -3.356 -0.282 -9.579 1.00 75.81 103 TRP A C 1
ATOM 871 O O . TRP A 1 103 ? -2.703 -0.816 -10.480 1.00 75.81 103 TRP A O 1
ATOM 881 N N . ASN A 1 104 ? -3.098 -0.578 -8.305 1.00 84.56 104 ASN A N 1
ATOM 882 C CA . ASN A 1 104 ? -1.965 -1.408 -7.900 1.00 84.56 104 ASN A CA 1
ATOM 883 C C . ASN A 1 104 ? -2.032 -2.817 -8.509 1.00 84.56 104 ASN A C 1
ATOM 885 O O . ASN A 1 104 ? -1.008 -3.359 -8.931 1.00 84.56 104 ASN A O 1
ATOM 889 N N . GLN A 1 105 ? -3.229 -3.399 -8.603 1.00 85.19 105 GLN A N 1
ATOM 890 C CA . GLN A 1 105 ? -3.417 -4.735 -9.166 1.00 85.19 105 GLN A CA 1
ATOM 891 C C . GLN A 1 105 ? -3.175 -4.759 -10.689 1.00 85.19 105 GLN A C 1
ATOM 893 O O . GLN A 1 105 ? -2.523 -5.679 -11.182 1.00 85.19 105 GLN A O 1
ATOM 898 N N . GLN A 1 106 ? -3.607 -3.724 -11.417 1.00 85.50 106 GLN A N 1
ATOM 899 C CA . GLN A 1 106 ? -3.345 -3.523 -12.847 1.00 85.50 106 GLN A CA 1
ATOM 900 C C . GLN A 1 106 ? -1.852 -3.326 -13.100 1.00 85.50 106 GLN A C 1
ATOM 902 O O . GLN A 1 106 ? -1.249 -3.992 -13.938 1.00 85.50 106 GLN A O 1
ATOM 907 N N . LEU A 1 107 ? -1.214 -2.442 -12.331 1.00 84.12 107 LEU A N 1
ATOM 908 C CA . LEU A 1 107 ? 0.205 -2.133 -12.487 1.00 84.12 107 LEU A CA 1
ATOM 909 C C . LEU A 1 107 ? 1.099 -3.348 -12.202 1.00 84.12 107 LEU A C 1
ATOM 911 O O . LEU A 1 107 ? 2.174 -3.467 -12.795 1.00 84.12 107 LEU A O 1
ATOM 915 N N . ALA A 1 108 ? 0.662 -4.259 -11.330 1.00 88.94 108 ALA A N 1
ATOM 916 C CA . ALA A 1 108 ? 1.336 -5.529 -11.080 1.00 88.94 108 ALA A CA 1
ATOM 917 C C . ALA A 1 108 ? 1.335 -6.470 -12.297 1.00 88.94 108 ALA A C 1
ATOM 919 O O . ALA A 1 108 ? 2.230 -7.304 -12.409 1.00 88.94 108 ALA A O 1
ATOM 920 N N . MET A 1 109 ? 0.396 -6.328 -13.239 1.00 88.56 109 MET A N 1
ATOM 921 C CA . MET A 1 109 ? 0.386 -7.128 -14.472 1.00 88.56 109 MET A CA 1
ATOM 922 C C . MET A 1 109 ? 1.562 -6.807 -15.394 1.00 88.56 109 MET A C 1
ATOM 924 O O . MET A 1 109 ? 2.010 -7.674 -16.141 1.00 88.56 109 MET A O 1
ATOM 928 N N . HIS A 1 110 ? 2.074 -5.579 -15.318 1.00 88.44 110 HIS A N 1
ATOM 929 C CA . HIS A 1 110 ? 3.085 -5.055 -16.235 1.00 88.44 110 HIS A CA 1
ATOM 930 C C . HIS A 1 110 ? 4.489 -4.979 -15.622 1.00 88.44 110 HIS A C 1
ATOM 932 O O . HIS A 1 110 ? 5.414 -4.478 -16.256 1.00 88.44 110 HIS A O 1
ATOM 938 N N . SER A 1 111 ? 4.675 -5.425 -14.377 1.00 89.75 111 SER A N 1
ATOM 939 C CA . SER A 1 111 ? 5.966 -5.326 -13.696 1.00 89.75 111 SER A CA 1
ATOM 940 C C . SER A 1 111 ? 6.158 -6.440 -12.679 1.00 89.75 111 SER A C 1
ATOM 942 O O . SER A 1 111 ? 5.425 -6.520 -11.695 1.00 89.75 111 SER A O 1
ATOM 944 N N . THR A 1 112 ? 7.216 -7.235 -12.859 1.00 91.38 112 THR A N 1
ATOM 945 C CA . THR A 1 112 ? 7.609 -8.294 -11.918 1.00 91.38 112 THR A CA 1
ATOM 946 C C . THR A 1 112 ? 7.828 -7.752 -10.509 1.00 91.38 112 THR A C 1
ATOM 948 O O . THR A 1 112 ? 7.356 -8.343 -9.544 1.00 91.38 112 THR A O 1
ATOM 951 N N . LEU A 1 113 ? 8.474 -6.589 -10.376 1.00 90.19 113 LEU A N 1
ATOM 952 C CA . LEU A 1 113 ? 8.722 -5.970 -9.073 1.00 90.19 113 LEU A CA 1
ATOM 953 C C . LEU A 1 113 ? 7.411 -5.588 -8.367 1.00 90.19 113 LEU A C 1
ATOM 955 O O . LEU A 1 113 ? 7.236 -5.861 -7.183 1.00 90.19 113 LEU A O 1
ATOM 959 N N . LYS A 1 114 ? 6.455 -5.009 -9.102 1.00 91.94 114 LYS A N 1
ATOM 960 C CA . LYS A 1 114 ? 5.127 -4.696 -8.553 1.00 91.94 114 LYS A CA 1
ATOM 961 C C . LYS A 1 114 ? 4.325 -5.958 -8.255 1.00 91.94 114 LYS A C 1
ATOM 963 O O . LYS A 1 114 ? 3.596 -5.984 -7.272 1.00 91.94 114 LYS A O 1
ATOM 968 N N . PHE A 1 115 ? 4.474 -7.008 -9.059 1.00 92.88 115 PHE A N 1
ATOM 969 C CA . PHE A 1 115 ? 3.841 -8.298 -8.805 1.00 92.88 115 PHE A CA 1
ATOM 970 C C . PHE A 1 115 ? 4.339 -8.946 -7.512 1.00 92.88 115 PHE A C 1
ATOM 972 O O . PHE A 1 115 ? 3.525 -9.415 -6.720 1.00 92.88 115 PHE A O 1
ATOM 979 N N . LEU A 1 116 ? 5.647 -8.911 -7.250 1.00 93.75 116 LEU A N 1
ATOM 980 C CA . LEU A 1 116 ? 6.208 -9.365 -5.976 1.00 93.75 116 LEU A CA 1
ATOM 981 C C . LEU A 1 116 ? 5.664 -8.539 -4.805 1.00 93.75 116 LEU A C 1
ATOM 983 O O . LEU A 1 116 ? 5.215 -9.113 -3.815 1.00 93.75 116 LEU A O 1
ATOM 987 N N . GLY A 1 117 ? 5.595 -7.213 -4.960 1.00 94.12 117 GLY A N 1
ATOM 988 C CA . GLY A 1 117 ? 4.929 -6.335 -3.997 1.00 94.12 117 GLY A CA 1
ATOM 989 C C . GLY A 1 117 ? 3.464 -6.718 -3.756 1.00 94.12 117 GLY A C 1
ATOM 990 O O . GLY A 1 117 ? 3.023 -6.799 -2.615 1.00 94.12 117 GLY A O 1
ATOM 991 N N . LEU A 1 118 ? 2.703 -7.044 -4.804 1.00 94.12 118 LEU A N 1
ATOM 992 C CA . LEU A 1 118 ? 1.317 -7.502 -4.670 1.00 94.12 118 LEU A CA 1
ATOM 993 C C . LEU A 1 118 ? 1.217 -8.830 -3.909 1.00 94.12 118 LEU A C 1
ATOM 995 O O . LEU A 1 118 ? 0.339 -8.990 -3.064 1.00 94.12 118 LEU A O 1
ATOM 999 N N . MET A 1 119 ? 2.094 -9.790 -4.205 1.00 94.75 119 MET A N 1
ATOM 1000 C CA . MET A 1 119 ? 2.129 -11.074 -3.501 1.00 94.75 119 MET A CA 1
ATOM 1001 C C . MET A 1 119 ? 2.463 -10.888 -2.020 1.00 94.75 119 MET A C 1
ATOM 1003 O O . MET A 1 119 ? 1.828 -11.503 -1.163 1.00 94.75 119 MET A O 1
ATOM 1007 N N . TYR A 1 120 ? 3.395 -9.987 -1.722 1.00 95.00 120 TYR A N 1
ATOM 1008 C CA . TYR A 1 120 ? 3.741 -9.608 -0.360 1.00 95.00 120 TYR A CA 1
ATOM 1009 C C . TYR A 1 120 ? 2.554 -8.947 0.358 1.00 95.00 120 TYR A C 1
ATOM 1011 O O . TYR A 1 120 ? 2.178 -9.369 1.447 1.00 95.00 120 TYR A O 1
ATOM 1019 N N . LEU A 1 121 ? 1.855 -8.013 -0.291 1.00 94.38 121 LEU A N 1
ATOM 1020 C CA . LEU A 1 121 ? 0.620 -7.428 0.239 1.00 94.38 121 LEU A CA 1
ATOM 1021 C C . LEU A 1 121 ? -0.454 -8.484 0.529 1.00 94.38 121 LEU A C 1
ATOM 1023 O O . LEU A 1 121 ? -1.063 -8.466 1.594 1.00 94.38 121 LEU A O 1
ATOM 1027 N N . LYS A 1 122 ? -0.671 -9.435 -0.385 1.00 94.06 122 LYS A N 1
ATOM 1028 C CA . LYS A 1 122 ? -1.643 -10.526 -0.198 1.00 94.06 122 LYS A CA 1
ATOM 1029 C C . LYS A 1 122 ? -1.339 -11.384 1.021 1.00 94.06 122 LYS A C 1
ATOM 1031 O O . LYS A 1 122 ? -2.269 -11.783 1.716 1.00 94.06 122 LYS A O 1
ATOM 1036 N N . PHE A 1 123 ? -0.062 -11.681 1.259 1.00 94.81 123 PHE A N 1
ATOM 1037 C CA . PHE A 1 123 ? 0.363 -12.381 2.464 1.00 94.81 123 PHE A CA 1
ATOM 1038 C C . PHE A 1 123 ? -0.074 -11.594 3.704 1.00 94.81 123 PHE A C 1
ATOM 1040 O O . PHE A 1 123 ? -0.785 -12.121 4.555 1.00 94.81 123 PHE A O 1
ATOM 1047 N N . PHE A 1 124 ? 0.243 -10.302 3.752 1.00 94.19 124 PHE A N 1
ATOM 1048 C CA . PHE A 1 124 ? -0.093 -9.454 4.890 1.00 94.19 124 PHE A CA 1
ATOM 1049 C C . PHE A 1 124 ? -1.605 -9.321 5.133 1.00 94.19 124 PHE A C 1
ATOM 1051 O O . PHE A 1 124 ? -2.066 -9.487 6.258 1.00 94.19 124 PHE A O 1
ATOM 1058 N N . LEU A 1 125 ? -2.393 -9.131 4.074 1.00 92.81 125 LEU A N 1
ATOM 1059 C CA . LEU A 1 125 ? -3.860 -9.085 4.139 1.00 92.81 125 LEU A CA 1
ATOM 1060 C C . LEU A 1 125 ? -4.499 -10.394 4.629 1.00 92.81 125 LEU A C 1
ATOM 1062 O O . LEU A 1 125 ? -5.631 -10.386 5.105 1.00 92.81 125 LEU A O 1
ATOM 1066 N N . LYS A 1 126 ? -3.814 -11.533 4.468 1.00 91.69 126 LYS A N 1
ATOM 1067 C CA . LYS A 1 126 ? -4.314 -12.843 4.901 1.00 91.69 126 LYS A CA 1
ATOM 1068 C C . LYS A 1 126 ? -4.050 -13.104 6.384 1.00 91.69 126 LYS A C 1
ATOM 1070 O O . LYS A 1 126 ? -4.861 -13.771 7.020 1.00 91.69 126 LYS A O 1
ATOM 1075 N N . TYR A 1 127 ? -2.912 -12.642 6.900 1.00 90.62 127 TYR A N 1
ATOM 1076 C CA . TYR A 1 127 ? -2.419 -13.030 8.226 1.00 90.62 127 TYR A CA 1
ATOM 1077 C C . TYR A 1 127 ? -2.525 -11.934 9.289 1.00 90.62 127 TYR A C 1
ATOM 1079 O O . TYR A 1 127 ? -2.414 -12.243 10.471 1.00 90.62 127 TYR A O 1
ATOM 1087 N N . PHE A 1 128 ? -2.760 -10.680 8.901 1.00 90.19 128 PHE A N 1
ATOM 1088 C CA . PHE A 1 128 ? -2.846 -9.549 9.826 1.00 90.19 128 PHE A CA 1
ATOM 1089 C C . PHE A 1 128 ? -4.173 -8.807 9.679 1.00 90.19 128 PHE A C 1
ATOM 1091 O O . PHE A 1 128 ? -4.901 -8.996 8.703 1.00 90.19 128 PHE A O 1
ATOM 1098 N N . ASN A 1 129 ? -4.486 -7.942 10.647 1.00 84.69 129 ASN A N 1
ATOM 1099 C CA . ASN A 1 129 ? -5.713 -7.144 10.659 1.00 84.69 129 ASN A CA 1
ATOM 1100 C C . ASN A 1 129 ? -5.629 -5.945 9.695 1.00 84.69 129 ASN A C 1
ATOM 1102 O O . ASN A 1 129 ? -5.705 -4.779 10.084 1.00 84.69 129 ASN A O 1
ATOM 1106 N N . LEU A 1 130 ? -5.410 -6.263 8.422 1.00 89.56 130 LEU A N 1
ATOM 1107 C CA . LEU A 1 130 ? -5.241 -5.327 7.326 1.00 89.56 130 LEU A CA 1
ATOM 1108 C C . LEU A 1 130 ? -6.360 -5.555 6.310 1.00 89.56 130 LEU A C 1
ATOM 1110 O O . LEU A 1 130 ? -6.651 -6.689 5.920 1.00 89.56 130 LEU A O 1
ATOM 1114 N N . LYS A 1 131 ? -6.966 -4.469 5.841 1.00 88.75 131 LYS A N 1
ATOM 1115 C CA . LYS A 1 131 ? -7.941 -4.469 4.752 1.00 88.75 131 LYS A CA 1
ATOM 1116 C C . LYS A 1 131 ? -7.399 -3.653 3.591 1.00 88.75 131 LYS A C 1
ATOM 1118 O O . LYS A 1 131 ? -6.791 -2.606 3.781 1.00 88.75 131 LYS A O 1
ATOM 1123 N N . ALA A 1 132 ? -7.627 -4.132 2.379 1.00 86.56 132 ALA A N 1
ATOM 1124 C CA . ALA A 1 132 ? -7.367 -3.386 1.164 1.00 86.56 132 ALA A CA 1
ATOM 1125 C C . ALA A 1 132 ? -8.646 -2.677 0.733 1.00 86.56 132 ALA A C 1
ATOM 1127 O O . ALA A 1 132 ? -9.691 -3.306 0.570 1.00 86.56 132 ALA A O 1
ATOM 1128 N N . VAL A 1 133 ? -8.539 -1.374 0.532 1.00 82.19 133 VAL A N 1
ATOM 1129 C CA . VAL A 1 133 ? -9.602 -0.540 -0.004 1.00 82.19 133 VAL A CA 1
ATOM 1130 C C . VAL A 1 133 ? -9.343 -0.346 -1.489 1.00 82.19 133 VAL A C 1
ATOM 1132 O O . VAL A 1 133 ? -8.243 0.043 -1.887 1.00 82.19 133 VAL A O 1
ATOM 1135 N N . LEU A 1 134 ? -10.344 -0.671 -2.297 1.00 76.25 134 LEU A N 1
ATOM 1136 C CA . LEU A 1 134 ? -10.282 -0.656 -3.754 1.00 76.25 134 LEU A CA 1
ATOM 1137 C C . LEU A 1 134 ? -11.484 0.088 -4.311 1.00 76.25 134 LEU A C 1
ATOM 1139 O O . LEU A 1 134 ? -12.582 -0.033 -3.766 1.00 76.25 134 LEU A O 1
ATOM 1143 N N . PHE A 1 135 ? -11.302 0.763 -5.441 1.00 70.69 135 PHE A N 1
ATOM 1144 C CA . PHE A 1 135 ? -12.440 1.194 -6.241 1.00 70.69 135 PHE A CA 1
ATOM 1145 C C . PHE A 1 135 ? -13.080 -0.011 -6.935 1.00 70.69 135 PHE A C 1
ATOM 1147 O O . PHE A 1 135 ? -12.402 -0.970 -7.305 1.00 70.69 135 PHE A O 1
ATOM 1154 N N . GLU A 1 136 ? -14.399 0.028 -7.105 1.00 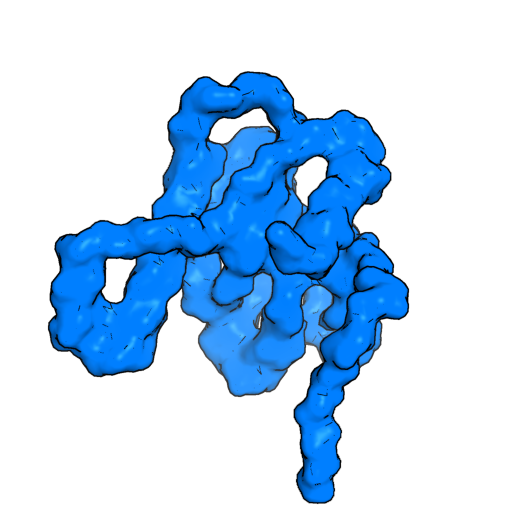61.62 136 GLU A N 1
ATOM 1155 C CA . GLU A 1 136 ? -15.198 -1.076 -7.655 1.00 61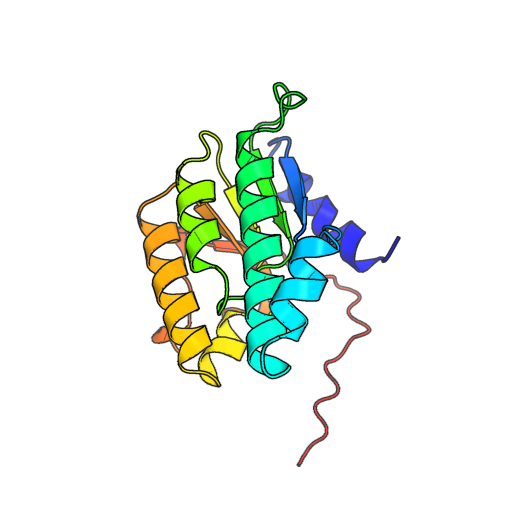.62 136 GLU A CA 1
ATOM 1156 C C . GLU A 1 136 ? -14.673 -1.613 -9.002 1.00 61.62 136 GLU A C 1
ATOM 1158 O O . GLU A 1 136 ? -14.665 -2.824 -9.232 1.00 61.62 136 GLU A O 1
ATOM 1163 N N . ILE A 1 137 ? -14.135 -0.725 -9.844 1.00 59.88 137 ILE A N 1
ATOM 1164 C CA . ILE A 1 137 ? -13.628 -1.034 -11.190 1.00 59.88 137 ILE A CA 1
ATOM 1165 C C . ILE A 1 137 ? -12.311 -1.838 -11.156 1.00 59.88 137 ILE A C 1
ATOM 1167 O O . ILE A 1 137 ? -11.985 -2.549 -12.109 1.00 59.88 137 ILE A O 1
ATOM 1171 N N . ASP A 1 138 ? -11.562 -1.797 -10.049 1.00 60.88 138 ASP A N 1
ATOM 1172 C CA . ASP A 1 138 ? -10.198 -2.337 -9.981 1.00 60.88 138 ASP A CA 1
ATOM 1173 C C . ASP A 1 138 ? -10.118 -3.869 -9.824 1.00 60.88 138 ASP A C 1
ATOM 1175 O O . ASP A 1 138 ? -9.030 -4.441 -9.902 1.00 60.88 138 ASP A O 1
ATOM 1179 N N . ASP A 1 139 ? -11.235 -4.576 -9.619 1.00 64.12 139 ASP A N 1
ATOM 1180 C CA . ASP A 1 139 ? -11.198 -5.979 -9.174 1.00 64.12 139 ASP A CA 1
ATOM 1181 C C . ASP A 1 139 ? -11.856 -6.995 -10.131 1.00 64.12 139 ASP A C 1
ATOM 1183 O O . ASP A 1 139 ? -11.400 -8.141 -10.217 1.00 64.12 139 ASP A O 1
ATOM 1187 N N . GLU A 1 140 ? -12.888 -6.617 -10.890 1.00 65.88 140 GLU A N 1
ATOM 1188 C CA . GLU A 1 140 ? -13.695 -7.593 -11.649 1.00 65.88 140 GLU A CA 1
ATOM 1189 C C . GLU A 1 140 ? -13.045 -8.052 -12.961 1.00 65.88 140 GLU A C 1
ATOM 1191 O O . GLU A 1 140 ? -13.163 -9.221 -13.344 1.00 65.88 140 GLU A O 1
ATOM 1196 N N . VAL A 1 141 ? -12.269 -7.176 -13.599 1.00 72.44 141 VAL A N 1
ATOM 1197 C CA . VAL A 1 141 ? -11.697 -7.399 -14.939 1.00 72.44 141 VAL A CA 1
ATOM 1198 C C . VAL A 1 141 ? -10.341 -8.126 -14.891 1.00 72.44 141 VAL A C 1
ATOM 1200 O O . VAL A 1 141 ? -9.854 -8.644 -15.895 1.00 72.44 141 VAL A O 1
ATOM 1203 N N . LEU A 1 142 ? -9.710 -8.235 -13.717 1.00 80.06 142 LEU A N 1
ATOM 1204 C CA . LEU A 1 142 ? -8.336 -8.740 -13.610 1.00 80.06 142 LEU A CA 1
ATOM 1205 C C . LEU A 1 142 ? -8.245 -10.270 -13.596 1.00 80.06 142 LEU A C 1
ATOM 1207 O O . LEU A 1 142 ? -9.143 -10.929 -13.082 1.00 80.06 142 LEU A O 1
ATOM 1211 N N . PRO A 1 143 ? -7.146 -10.893 -14.054 1.00 85.31 143 PRO A N 1
ATOM 1212 C CA . PRO A 1 143 ? -6.930 -12.326 -13.854 1.00 85.31 143 PRO A CA 1
ATOM 1213 C C . PRO A 1 143 ? -6.842 -12.698 -12.363 1.00 85.31 143 PRO A C 1
ATOM 1215 O O . PRO A 1 143 ? -6.266 -11.954 -11.567 1.00 85.31 143 PRO A O 1
ATOM 1218 N N . LYS A 1 144 ? -7.320 -13.896 -11.980 1.00 87.06 144 LYS A N 1
ATOM 1219 C CA . LYS A 1 144 ? -7.373 -14.366 -10.572 1.00 87.06 144 LYS A CA 1
ATOM 1220 C C . LYS A 1 144 ? -6.060 -14.171 -9.800 1.00 87.06 144 LYS A C 1
ATOM 1222 O O . LYS A 1 144 ? -6.085 -13.763 -8.642 1.00 87.06 144 LYS A O 1
ATOM 1227 N N . ARG A 1 145 ? -4.905 -14.398 -10.437 1.00 89.56 145 ARG A N 1
ATOM 1228 C CA . ARG A 1 145 ? -3.586 -14.239 -9.794 1.00 89.56 145 ARG A CA 1
ATOM 1229 C C . ARG A 1 145 ? -3.277 -12.805 -9.344 1.00 89.56 145 ARG A C 1
ATOM 1231 O O . ARG A 1 145 ? -2.481 -12.631 -8.427 1.00 89.56 145 ARG A O 1
ATOM 1238 N N . PHE A 1 146 ? -3.919 -11.794 -9.926 1.00 88.12 146 PHE A N 1
ATOM 1239 C CA . PHE A 1 146 ? -3.765 -10.384 -9.549 1.00 88.12 146 PHE A CA 1
ATOM 1240 C C . PHE A 1 146 ? -4.899 -9.879 -8.649 1.00 88.12 146 PHE A C 1
ATOM 1242 O O . PHE A 1 146 ? -4.783 -8.800 -8.078 1.00 88.12 146 PHE A O 1
ATOM 1249 N N . ARG A 1 147 ? -5.969 -10.661 -8.462 1.00 87.56 147 ARG A N 1
ATOM 1250 C CA . ARG A 1 147 ? -7.081 -10.313 -7.566 1.00 87.56 147 ARG A CA 1
ATOM 1251 C C . ARG A 1 147 ? -6.684 -10.425 -6.102 1.00 87.56 147 ARG A C 1
ATOM 1253 O O . ARG A 1 147 ? -6.007 -11.385 -5.727 1.00 87.56 147 ARG A O 1
ATOM 1260 N N . LEU A 1 148 ? -7.112 -9.478 -5.277 1.00 88.31 148 LEU A N 1
ATOM 1261 C CA . LEU A 1 148 ? -7.020 -9.592 -3.823 1.00 88.31 148 LEU A CA 1
ATOM 1262 C C . LEU A 1 148 ? -8.108 -10.539 -3.278 1.00 88.31 148 LEU A C 1
ATOM 1264 O O . LEU A 1 148 ? -9.162 -10.691 -3.906 1.00 88.31 148 LEU A O 1
ATOM 1268 N N . PRO A 1 149 ? -7.874 -11.203 -2.131 1.00 84.69 149 PRO A N 1
ATOM 1269 C CA . PRO A 1 149 ? -8.856 -12.108 -1.536 1.00 84.69 149 PRO A CA 1
ATOM 1270 C C . PRO A 1 149 ? -10.122 -11.353 -1.109 1.00 84.69 149 PRO A C 1
ATOM 1272 O O . PRO A 1 149 ? -10.040 -10.260 -0.559 1.00 84.69 149 PRO A O 1
ATOM 1275 N N . ALA A 1 150 ? -11.299 -11.942 -1.351 1.00 83.00 150 ALA A N 1
ATOM 1276 C CA . ALA A 1 150 ? -12.596 -11.308 -1.077 1.00 83.00 150 ALA A CA 1
ATOM 1277 C C . ALA A 1 150 ? -12.756 -10.864 0.385 1.00 83.00 150 ALA A C 1
ATOM 1279 O O . ALA A 1 150 ? -13.204 -9.754 0.641 1.00 83.00 150 ALA A O 1
ATOM 1280 N N . SER A 1 151 ? -12.301 -11.687 1.330 1.00 81.81 151 SER A N 1
ATOM 1281 C CA . SER A 1 151 ? -12.382 -11.422 2.772 1.00 81.81 151 SER A CA 1
ATOM 1282 C C . SER A 1 151 ? -11.560 -10.221 3.251 1.00 81.81 151 SER A C 1
ATOM 1284 O O . SER A 1 151 ? -11.795 -9.720 4.353 1.00 81.81 151 SER A O 1
ATOM 1286 N N . ALA A 1 152 ? -10.588 -9.758 2.462 1.00 83.69 152 ALA A N 1
ATOM 1287 C CA . ALA A 1 152 ? -9.709 -8.650 2.825 1.00 83.69 152 ALA A CA 1
ATOM 1288 C C . ALA A 1 152 ? -9.994 -7.369 2.033 1.00 83.69 152 ALA A C 1
ATOM 1290 O O . ALA A 1 152 ? -9.244 -6.408 2.172 1.00 83.69 152 ALA A O 1
ATOM 1291 N N . LYS A 1 153 ? -11.043 -7.349 1.202 1.00 83.50 153 LYS A N 1
ATOM 1292 C CA . LYS A 1 153 ? -11.401 -6.194 0.378 1.00 83.50 153 LYS A CA 1
ATOM 1293 C C . LYS A 1 153 ? -12.530 -5.392 1.005 1.00 83.50 153 LYS A C 1
ATOM 1295 O O . LYS A 1 153 ? -13.519 -5.955 1.461 1.00 83.50 153 LYS A O 1
ATOM 1300 N N . VAL A 1 154 ? -12.401 -4.079 0.920 1.00 79.50 154 VAL A N 1
ATOM 1301 C CA . VAL A 1 154 ? -13.501 -3.128 1.043 1.00 79.50 154 VAL A CA 1
ATOM 1302 C C . VAL A 1 154 ? -13.601 -2.437 -0.311 1.00 79.50 154 VAL A C 1
ATOM 1304 O O . VAL A 1 154 ? -12.656 -1.774 -0.740 1.00 79.50 154 VAL A O 1
ATOM 1307 N N . LYS A 1 155 ? -14.702 -2.670 -1.027 1.00 72.69 155 LYS A N 1
ATOM 1308 C CA . LYS A 1 155 ? -14.963 -2.006 -2.306 1.00 72.69 155 LYS A CA 1
ATOM 1309 C C . LYS A 1 155 ? -15.649 -0.675 -2.024 1.00 72.69 155 LYS A C 1
ATOM 1311 O O . L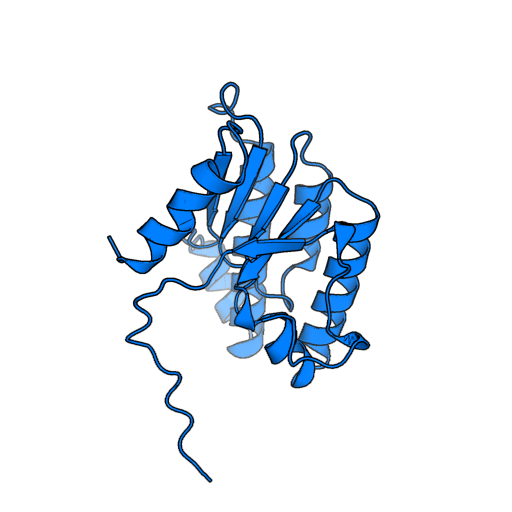YS A 1 155 ? -16.661 -0.657 -1.330 1.00 72.69 155 LYS A O 1
ATOM 1316 N N . ILE A 1 156 ? -15.107 0.403 -2.571 1.00 69.00 156 ILE A N 1
ATOM 1317 C CA . ILE A 1 156 ? -15.758 1.710 -2.594 1.00 69.00 156 ILE A CA 1
ATOM 1318 C C . ILE A 1 156 ? -16.319 1.903 -4.003 1.00 69.00 156 ILE A C 1
ATOM 1320 O O . ILE A 1 156 ? -15.566 1.730 -4.972 1.00 69.00 156 ILE A O 1
ATOM 1324 N N . PRO A 1 157 ? -17.616 2.230 -4.146 1.00 61.81 157 PRO A N 1
ATOM 1325 C CA . PRO A 1 157 ? -18.167 2.588 -5.444 1.00 61.81 157 PRO A CA 1
ATOM 1326 C C . PRO A 1 157 ? -17.382 3.780 -5.992 1.00 61.81 157 PRO A C 1
ATOM 1328 O O . PRO A 1 157 ? -17.073 4.724 -5.263 1.00 61.81 157 PRO A O 1
ATOM 1331 N N . MET A 1 158 ? -16.995 3.721 -7.264 1.00 56.06 158 MET A N 1
ATOM 1332 C CA . MET A 1 158 ? -16.252 4.827 -7.865 1.00 56.06 158 MET A CA 1
ATOM 1333 C C . MET A 1 158 ? -17.095 6.110 -7.783 1.00 56.06 158 MET A C 1
ATOM 1335 O O . MET A 1 158 ? -18.313 6.029 -7.970 1.00 56.06 158 MET A O 1
ATOM 1339 N N . PRO A 1 159 ? -16.499 7.288 -7.513 1.00 50.34 159 PRO A N 1
ATOM 1340 C CA . PRO A 1 159 ? -17.252 8.529 -7.543 1.00 50.34 159 PRO A CA 1
ATOM 1341 C C . PRO A 1 159 ? -18.006 8.660 -8.864 1.00 50.34 159 PRO A C 1
ATOM 1343 O O . PRO A 1 159 ? -17.403 8.597 -9.935 1.00 50.34 159 PRO A O 1
ATOM 1346 N N . ILE A 1 160 ? -19.322 8.877 -8.786 1.00 41.16 160 ILE A N 1
ATOM 1347 C CA . ILE A 1 160 ? -20.227 9.025 -9.944 1.00 41.16 160 ILE A CA 1
ATOM 1348 C C . ILE A 1 160 ? -19.780 10.186 -10.863 1.00 41.16 160 ILE A C 1
ATOM 1350 O O . ILE A 1 160 ? -20.174 10.259 -12.023 1.00 41.16 160 ILE A O 1
ATOM 1354 N N . ARG A 1 161 ? -18.901 11.073 -10.376 1.00 41.00 161 ARG A N 1
ATOM 1355 C CA . ARG A 1 161 ? -18.234 12.123 -11.155 1.00 41.00 161 ARG A CA 1
ATOM 1356 C C . ARG A 1 161 ? -16.748 11.830 -11.359 1.00 41.00 161 ARG A C 1
ATOM 1358 O O . ARG A 1 161 ? -15.885 12.531 -10.837 1.00 41.00 161 ARG A O 1
ATOM 1365 N N . SER A 1 162 ? -16.444 10.821 -12.167 1.00 38.94 162 SER A N 1
ATOM 1366 C CA . SER A 1 162 ? -15.149 10.731 -12.838 1.00 38.94 162 SER A CA 1
ATOM 1367 C C . SER A 1 162 ? -15.244 11.367 -14.227 1.00 38.94 162 SER A C 1
ATOM 1369 O O . SER A 1 162 ? -15.295 10.677 -15.242 1.00 38.94 162 SER A O 1
ATOM 1371 N N . ASP A 1 163 ? -15.188 12.696 -14.305 1.00 34.28 163 ASP A N 1
ATOM 1372 C CA . ASP A 1 163 ? -14.852 13.351 -15.584 1.00 34.28 163 ASP A CA 1
ATOM 1373 C C . ASP A 1 163 ? -13.421 12.978 -16.041 1.00 34.28 163 ASP A C 1
ATOM 1375 O O . ASP A 1 163 ? -13.011 13.241 -17.168 1.00 34.28 163 ASP A O 1
ATOM 1379 N N . ALA A 1 164 ? -12.658 12.290 -15.185 1.00 40.00 164 ALA A N 1
ATOM 1380 C CA . ALA A 1 164 ? -11.460 11.550 -15.540 1.00 40.00 164 ALA A CA 1
ATOM 1381 C C . ALA A 1 164 ? -11.813 10.178 -16.147 1.00 40.00 164 ALA A C 1
ATOM 1383 O O . ALA A 1 164 ? -11.535 9.132 -15.559 1.00 40.00 164 ALA A O 1
ATOM 1384 N N . TYR A 1 165 ? -12.391 10.168 -17.350 1.00 32.97 165 TYR A N 1
ATOM 1385 C CA . TYR A 1 165 ? -12.210 9.010 -18.224 1.00 32.97 165 TYR A CA 1
ATOM 1386 C C . TYR A 1 165 ? -10.697 8.812 -18.424 1.00 32.97 165 TYR A C 1
ATOM 1388 O O . TYR A 1 165 ? -10.000 9.777 -18.762 1.00 32.97 165 TYR A O 1
ATOM 1396 N N . PRO A 1 166 ? -10.138 7.603 -18.229 1.00 36.53 166 PRO A N 1
ATOM 1397 C CA . PRO A 1 166 ? -8.783 7.343 -18.673 1.00 36.53 166 PRO A CA 1
ATOM 1398 C C . PRO A 1 166 ? -8.774 7.529 -20.191 1.00 36.53 166 PRO A C 1
ATOM 1400 O O . PRO A 1 166 ? -9.411 6.768 -20.917 1.00 36.53 166 PRO A O 1
ATOM 1403 N N . ASN A 1 167 ? -8.071 8.557 -20.671 1.00 29.70 167 ASN A N 1
ATOM 1404 C CA . ASN A 1 167 ? -7.763 8.735 -22.087 1.00 29.70 167 ASN A CA 1
ATOM 1405 C C . ASN A 1 167 ? -6.845 7.587 -22.538 1.00 29.70 167 ASN A C 1
ATOM 1407 O O . ASN A 1 167 ? -5.642 7.768 -22.733 1.00 29.70 167 ASN A O 1
ATOM 1411 N N . PHE A 1 168 ? -7.397 6.386 -22.692 1.00 30.52 168 PHE A N 1
ATOM 1412 C CA . PHE A 1 168 ? -6.789 5.356 -23.513 1.00 30.52 168 PHE A CA 1
ATOM 1413 C C . PHE A 1 168 ? -6.902 5.848 -24.950 1.00 30.52 168 PHE A C 1
ATOM 1415 O O . PHE A 1 168 ? -7.951 5.738 -25.580 1.00 30.52 168 PHE A O 1
ATOM 1422 N N . LYS A 1 169 ? -5.822 6.446 -25.460 1.00 27.94 169 LYS A N 1
ATOM 1423 C CA . LYS A 1 169 ? -5.682 6.608 -26.905 1.00 27.94 169 LYS A CA 1
ATOM 1424 C C . LYS A 1 169 ? -5.752 5.203 -27.521 1.00 27.94 169 LYS A C 1
ATOM 1426 O O . LYS A 1 169 ? -4.989 4.343 -27.070 1.00 27.94 169 LYS A O 1
ATOM 1431 N N . PRO A 1 170 ? -6.646 4.949 -28.490 1.00 32.38 170 PRO A N 1
ATOM 1432 C CA . PRO A 1 170 ? -6.571 3.727 -29.268 1.00 32.38 170 PRO A CA 1
ATOM 1433 C C . PRO A 1 170 ? -5.228 3.706 -30.006 1.00 32.38 170 PRO A C 1
ATOM 1435 O O . PRO A 1 170 ? -4.756 4.751 -30.463 1.00 32.38 170 PRO A O 1
ATOM 1438 N N . GLY A 1 171 ? -4.596 2.532 -30.014 1.00 31.28 171 GLY A N 1
ATOM 1439 C CA . GLY A 1 171 ? -3.416 2.257 -30.833 1.00 31.28 171 GLY A CA 1
ATOM 1440 C C . GLY A 1 171 ? -3.735 2.266 -32.319 1.00 31.28 171 GLY A C 1
ATOM 1441 O O . GLY A 1 171 ? -4.926 2.096 -32.666 1.00 31.28 171 GLY A O 1
#

Foldseek 3Di:
DPVQVVLVVCVCVVVVNFFEDEFELPDDDDVVLLVVLVVDDPVSSVLSSSLVSLLVRLVCLPPVPVDPPGQYYEYEDDQLLRCPNNLVSQQVRPHAYEYEDDCLLVVLVVDVSSVVSQVVVLVSLVPGNYAYEYEPVNADPDDPSSHRDPVRYDYRHDPPPCPVDPPPPDD

Sequence (171 aa):
MHNGLQDLLLINFYSQEIKLDFLSIEIPIPDSIKNFTNLFPYRIGLHLRRESRHLAMGIRSLTSEERQDYDGLFIFEIYLQNIYLLLPLLAWHRKPVWICLHWNQQLAMHSTLKFLGLMYLKFFLKYFNLKAVLFEIDDEVLPKRFRLPASAKVKIPMPIRSDAYPNFKPG

Secondary structure (DSSP, 8-state):
--HHHHHHTTHHHHTTS--EEEEES--PPPHHHHHHHTTS-HHHHHHHHHHHHHHHHHHHHHH-TT-SS-SEEEEE---GGG-TTHHHHHHT-SS-EEEE-SSHHHHHHT-HHHHHHHHHHHHHHHHSSEEEEEETHHHHSS-GGGSPPGGGEEEEPPPS-----------

pLDDT: mean 75.8, std 18.71, range [27.94, 95.25]